Protein AF-A0A9E0PB91-F1 (afdb_monomer_lite)

pLDDT: mean 75.88, std 21.57, range [35.56, 95.56]

Structure (mmCIF, N/CA/C/O backbone):
data_AF-A0A9E0PB91-F1
#
_entry.id   AF-A0A9E0PB91-F1
#
loop_
_atom_site.group_PDB
_atom_site.id
_atom_site.type_symbol
_atom_site.label_atom_id
_atom_site.label_alt_id
_atom_site.label_comp_id
_atom_site.label_asym_id
_atom_site.label_entity_id
_atom_site.label_seq_id
_atom_site.pdbx_PDB_ins_code
_atom_site.Cartn_x
_atom_site.Cartn_y
_atom_site.Cartn_z
_atom_site.occupancy
_atom_site.B_iso_or_equiv
_atom_site.auth_seq_id
_atom_site.auth_comp_id
_atom_site.auth_asym_id
_atom_site.auth_atom_id
_atom_site.pdbx_PDB_model_num
ATOM 1 N N . MET A 1 1 ? -3.297 20.427 -26.342 1.00 35.66 1 MET A N 1
ATOM 2 C CA . MET A 1 1 ? -4.046 19.495 -27.213 1.00 35.66 1 MET A CA 1
ATOM 3 C C . MET A 1 1 ? -3.467 18.098 -26.966 1.00 35.66 1 MET A C 1
ATOM 5 O O . MET A 1 1 ? -2.526 17.725 -27.638 1.00 35.66 1 MET A O 1
ATOM 9 N N . LEU A 1 2 ? -3.622 17.602 -25.731 1.00 44.78 2 LEU A N 1
ATOM 10 C CA . LEU A 1 2 ? -4.538 16.551 -25.220 1.00 44.78 2 LEU A CA 1
ATOM 11 C C . LEU A 1 2 ? -3.829 15.174 -25.201 1.00 44.78 2 LEU A C 1
ATOM 13 O O . LEU A 1 2 ? -3.223 14.845 -26.214 1.00 44.78 2 LEU A O 1
ATOM 17 N N . PRO A 1 3 ? -3.976 14.320 -24.166 1.00 48.91 3 PRO A N 1
ATOM 18 C CA . PRO A 1 3 ? -4.501 14.573 -22.818 1.00 48.91 3 PRO A CA 1
ATOM 19 C C . PRO A 1 3 ? -3.671 13.877 -21.700 1.00 48.91 3 PRO A C 1
ATOM 21 O O . PRO A 1 3 ? -2.917 12.951 -21.956 1.00 48.91 3 PRO A O 1
ATOM 24 N N . TYR A 1 4 ? -3.797 14.339 -20.455 1.00 47.50 4 TYR A N 1
ATOM 25 C CA . TYR A 1 4 ? -3.333 13.665 -19.230 1.00 47.50 4 TYR A CA 1
ATOM 26 C C . TYR A 1 4 ? -1.962 12.964 -19.286 1.00 47.50 4 TYR A C 1
ATOM 28 O O . TYR A 1 4 ? -1.862 11.743 -19.405 1.00 47.50 4 TYR A O 1
ATOM 36 N N . GLY A 1 5 ? -0.895 13.728 -19.044 1.00 44.47 5 GLY A N 1
ATOM 37 C CA . GLY A 1 5 ? 0.293 13.164 -18.410 1.00 44.47 5 GLY A CA 1
ATOM 38 C C . GLY A 1 5 ? -0.075 12.760 -16.986 1.00 44.47 5 GLY A C 1
ATOM 39 O O . GLY A 1 5 ? 0.232 13.485 -16.043 1.00 44.47 5 GLY A O 1
ATOM 40 N N . TYR A 1 6 ? -0.824 11.664 -16.831 1.00 48.44 6 TYR A N 1
ATOM 41 C CA . TYR A 1 6 ? -0.973 11.002 -15.546 1.00 48.44 6 TYR A CA 1
ATOM 42 C C . TYR A 1 6 ? 0.447 10.742 -15.071 1.00 48.44 6 TYR A C 1
ATOM 44 O O . TYR A 1 6 ? 1.208 10.058 -15.752 1.00 48.44 6 TYR A O 1
ATOM 52 N N . GLY A 1 7 ? 0.826 11.382 -13.968 1.00 47.72 7 GLY A N 1
ATOM 53 C CA . GLY A 1 7 ? 2.128 11.229 -13.344 1.00 47.72 7 GLY A CA 1
ATOM 54 C C . GLY A 1 7 ? 2.277 9.821 -12.793 1.00 47.72 7 GLY A C 1
ATOM 55 O O . GLY A 1 7 ? 2.290 9.633 -11.582 1.00 47.72 7 GLY A O 1
ATOM 56 N N . THR A 1 8 ? 2.376 8.823 -13.671 1.00 52.50 8 THR A N 1
ATOM 57 C CA . THR A 1 8 ? 3.041 7.576 -13.338 1.00 52.50 8 THR A CA 1
ATOM 58 C C . THR A 1 8 ? 4.437 7.979 -12.899 1.00 52.50 8 THR A C 1
ATOM 60 O O . THR A 1 8 ? 5.141 8.619 -13.687 1.00 52.50 8 THR A O 1
ATOM 63 N N . PRO A 1 9 ? 4.84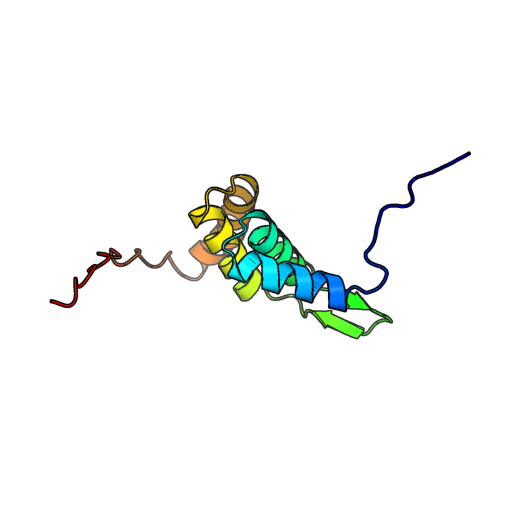5 7.674 -11.659 1.00 52.22 9 PRO A N 1
ATOM 64 C CA . PRO A 1 9 ? 6.244 7.786 -11.308 1.00 52.22 9 PRO A CA 1
ATOM 65 C C . PRO A 1 9 ? 7.009 7.006 -12.373 1.00 52.22 9 PRO A C 1
ATOM 67 O O . PRO A 1 9 ? 6.733 5.831 -12.607 1.00 52.22 9 PRO A O 1
ATOM 70 N N . THR A 1 10 ? 7.918 7.696 -13.062 1.00 63.84 10 THR A N 1
ATOM 71 C CA . THR A 1 10 ? 8.753 7.158 -14.149 1.00 63.84 10 THR A CA 1
ATOM 72 C C . THR A 1 10 ? 9.500 5.888 -13.723 1.00 63.84 10 THR A C 1
ATOM 74 O O . THR A 1 10 ? 9.994 5.144 -14.562 1.00 63.84 10 THR A O 1
ATOM 77 N N . ASP A 1 11 ? 9.549 5.639 -12.413 1.00 81.31 11 ASP A N 1
ATOM 78 C CA . ASP A 1 11 ? 10.112 4.471 -11.779 1.00 81.31 11 ASP A CA 1
ATOM 79 C C . ASP A 1 11 ? 9.145 3.907 -10.706 1.00 81.31 11 ASP A C 1
ATOM 81 O O . ASP A 1 11 ? 8.937 4.545 -9.662 1.00 81.31 11 ASP A O 1
ATOM 85 N N . PRO A 1 12 ? 8.545 2.720 -10.923 1.00 83.19 12 PRO A N 1
ATOM 86 C CA . PRO A 1 12 ? 7.665 2.097 -9.941 1.00 83.19 12 PRO A CA 1
ATOM 87 C C . PRO A 1 12 ? 8.401 1.705 -8.650 1.00 83.19 12 PRO A C 1
ATOM 89 O O . PRO A 1 12 ? 7.771 1.683 -7.594 1.00 83.19 12 PRO A O 1
ATOM 92 N N . TYR A 1 13 ? 9.720 1.474 -8.682 1.00 88.06 13 TYR A N 1
ATOM 93 C CA . TYR A 1 13 ? 10.507 1.210 -7.474 1.00 88.06 13 TYR A CA 1
ATOM 94 C C . TYR A 1 13 ? 10.540 2.433 -6.561 1.00 88.06 13 TYR A C 1
ATOM 96 O O . TYR A 1 13 ? 10.296 2.325 -5.360 1.00 88.06 13 TYR A O 1
ATOM 104 N N . LYS A 1 14 ? 10.743 3.617 -7.143 1.00 87.50 14 LYS A N 1
ATOM 105 C CA . LYS A 1 14 ? 10.748 4.875 -6.390 1.00 87.50 14 LYS A CA 1
ATOM 106 C C . LYS A 1 14 ? 9.382 5.185 -5.778 1.00 87.50 14 LYS A C 1
ATOM 108 O O . LYS A 1 14 ? 9.302 5.727 -4.680 1.00 87.50 14 LYS A O 1
ATOM 113 N N . ALA A 1 15 ? 8.299 4.821 -6.464 1.00 86.94 15 ALA A N 1
ATOM 114 C CA . ALA A 1 15 ? 6.946 4.946 -5.926 1.00 86.94 15 ALA A CA 1
ATOM 115 C C . ALA A 1 15 ? 6.756 4.090 -4.667 1.00 86.94 15 ALA A C 1
ATOM 117 O O . ALA A 1 15 ? 6.277 4.579 -3.645 1.00 86.94 15 ALA A O 1
ATOM 118 N N . ILE A 1 16 ? 7.175 2.823 -4.742 1.00 91.19 16 ILE A N 1
ATOM 119 C CA . ILE A 1 16 ? 7.110 1.869 -3.632 1.00 91.19 16 ILE A CA 1
ATOM 120 C C . ILE A 1 16 ? 7.929 2.382 -2.441 1.00 91.19 16 ILE A C 1
ATOM 122 O O . ILE A 1 16 ? 7.441 2.371 -1.312 1.00 91.19 16 ILE A O 1
ATOM 126 N N . GLU A 1 17 ? 9.137 2.890 -2.688 1.00 92.75 17 GLU A N 1
ATOM 127 C CA . GLU A 1 17 ? 10.001 3.472 -1.655 1.00 92.75 17 GLU A CA 1
ATOM 128 C C . GLU A 1 17 ? 9.350 4.683 -0.969 1.00 92.75 17 GLU A C 1
ATOM 130 O O . GLU A 1 17 ? 9.312 4.755 0.261 1.00 92.75 17 GLU A O 1
ATOM 135 N N . LEU A 1 18 ? 8.770 5.605 -1.744 1.00 92.62 18 LEU A N 1
ATOM 136 C CA . LEU A 1 18 ? 8.066 6.771 -1.205 1.00 92.62 18 LEU A CA 1
ATOM 137 C C . LEU A 1 18 ? 6.867 6.364 -0.346 1.00 92.62 18 LEU A C 1
ATOM 139 O O . LEU A 1 18 ? 6.675 6.921 0.735 1.00 92.62 18 LEU A O 1
ATOM 143 N N . PHE A 1 19 ? 6.084 5.374 -0.780 1.00 93.50 19 PHE A N 1
ATOM 144 C CA . PHE A 1 19 ? 4.985 4.862 0.035 1.00 93.50 19 PHE A CA 1
ATOM 145 C C . PHE A 1 19 ? 5.484 4.189 1.312 1.00 93.50 19 PHE A C 1
ATOM 147 O O . PHE A 1 19 ? 4.883 4.382 2.364 1.00 93.50 19 PHE A O 1
ATOM 154 N N . HIS A 1 20 ? 6.598 3.457 1.270 1.00 94.25 20 HIS A N 1
ATOM 155 C CA . HIS A 1 20 ? 7.206 2.909 2.482 1.00 94.25 20 HIS A CA 1
ATOM 156 C C . HIS A 1 20 ? 7.658 4.007 3.451 1.00 94.25 20 HIS A C 1
ATOM 158 O O . HIS A 1 20 ? 7.327 3.940 4.634 1.00 94.25 20 HIS A O 1
ATOM 164 N N . SER A 1 21 ? 8.341 5.042 2.960 1.00 94.31 21 SER A N 1
ATOM 165 C CA . SER A 1 21 ? 8.784 6.175 3.781 1.00 94.31 21 SER A CA 1
ATOM 166 C C . SER A 1 21 ? 7.613 6.960 4.388 1.00 94.31 21 SER A C 1
ATOM 168 O O . SER A 1 21 ? 7.646 7.344 5.558 1.00 94.31 21 SER A O 1
ATOM 170 N N . ALA A 1 22 ? 6.537 7.165 3.628 1.00 94.50 22 ALA A N 1
ATOM 171 C CA . ALA A 1 22 ? 5.333 7.824 4.125 1.00 94.50 22 ALA A CA 1
ATOM 172 C C . ALA A 1 22 ? 4.569 6.942 5.132 1.00 94.50 22 ALA A C 1
ATOM 174 O O . ALA A 1 22 ? 4.108 7.428 6.164 1.00 94.50 22 ALA A O 1
ATOM 175 N N . ALA A 1 23 ? 4.504 5.628 4.906 1.00 93.50 23 ALA A N 1
ATOM 176 C CA . ALA A 1 23 ? 3.908 4.687 5.853 1.00 93.50 23 ALA A CA 1
ATOM 177 C C . ALA A 1 23 ? 4.670 4.654 7.193 1.00 93.50 23 ALA A C 1
ATOM 179 O O . ALA A 1 23 ? 4.049 4.588 8.256 1.00 93.50 23 ALA A O 1
ATOM 180 N N . GLN A 1 24 ? 6.002 4.780 7.175 1.00 94.19 24 GLN A N 1
ATOM 181 C CA . GLN A 1 24 ? 6.812 4.925 8.395 1.00 94.19 24 GLN A CA 1
ATOM 182 C C . GLN A 1 24 ? 6.460 6.187 9.199 1.00 94.19 24 GLN A C 1
ATOM 184 O O . GLN A 1 24 ? 6.609 6.195 10.417 1.00 94.19 24 GLN A O 1
ATOM 189 N N . GLN A 1 25 ? 5.932 7.221 8.544 1.00 94.06 25 GLN A N 1
ATOM 190 C CA . GLN A 1 25 ? 5.442 8.450 9.175 1.00 94.06 25 GLN A CA 1
ATOM 191 C C . GLN A 1 25 ? 3.953 8.373 9.560 1.00 94.06 25 GLN A C 1
ATOM 193 O O . GLN A 1 25 ? 3.331 9.395 9.837 1.00 94.06 25 GLN A O 1
ATOM 198 N N . ASN A 1 26 ? 3.369 7.168 9.598 1.00 92.62 26 ASN A N 1
ATOM 199 C CA . ASN A 1 26 ? 1.945 6.935 9.855 1.00 92.62 26 ASN A CA 1
ATOM 200 C C . ASN A 1 26 ? 1.006 7.635 8.854 1.00 92.62 26 ASN A C 1
ATOM 202 O O . ASN A 1 26 ? -0.127 7.983 9.193 1.00 92.62 26 ASN A O 1
ATOM 206 N N . ASP A 1 27 ? 1.434 7.801 7.599 1.00 94.69 27 ASP A N 1
ATOM 207 C CA . ASP A 1 27 ? 0.539 8.282 6.550 1.00 94.69 27 ASP A CA 1
ATOM 208 C C . ASP A 1 27 ? -0.471 7.189 6.157 1.00 94.69 27 ASP A C 1
ATOM 210 O O . ASP A 1 27 ? -0.140 6.121 5.628 1.00 94.69 27 ASP A O 1
ATOM 214 N N . LYS A 1 28 ? -1.747 7.469 6.418 1.00 92.88 28 LYS A N 1
ATOM 215 C CA . LYS A 1 28 ? -2.856 6.539 6.182 1.00 92.88 28 LYS A CA 1
ATOM 216 C C . LYS A 1 28 ? -3.125 6.260 4.697 1.00 92.88 28 LYS A C 1
ATOM 218 O O . LYS A 1 28 ? -3.702 5.224 4.366 1.00 92.88 28 LYS A O 1
ATOM 223 N N . HIS A 1 29 ? -2.754 7.172 3.798 1.00 93.94 29 HIS A N 1
ATOM 224 C CA . HIS A 1 29 ? -2.893 6.990 2.353 1.00 93.94 29 HIS A CA 1
ATOM 225 C C . HIS A 1 29 ? -1.737 6.153 1.800 1.00 93.94 29 HIS A C 1
ATOM 227 O O . HIS A 1 29 ? -1.947 5.323 0.920 1.00 93.94 29 HIS A O 1
ATOM 233 N N . ALA A 1 30 ? -0.540 6.283 2.368 1.00 95.06 30 ALA A N 1
ATOM 234 C CA . ALA A 1 30 ? 0.607 5.453 2.038 1.00 95.06 30 ALA A CA 1
ATOM 235 C C . ALA A 1 30 ? 0.370 3.983 2.400 1.00 95.06 30 ALA A C 1
ATOM 237 O O . ALA A 1 30 ? 0.592 3.106 1.566 1.00 95.06 30 ALA A O 1
ATOM 238 N N . TYR A 1 31 ? -0.167 3.708 3.594 1.00 95.56 31 TYR A N 1
ATOM 239 C CA . TYR A 1 31 ? -0.586 2.352 3.961 1.00 95.56 31 TYR A CA 1
ATOM 240 C C . TYR A 1 31 ? -1.658 1.800 3.013 1.00 95.56 31 TYR A C 1
ATOM 242 O O . TYR A 1 31 ? -1.541 0.665 2.562 1.00 95.56 31 TYR A O 1
ATOM 250 N N . TYR A 1 32 ? -2.661 2.599 2.641 1.00 94.50 32 TYR A N 1
ATOM 251 C CA . TYR A 1 32 ? -3.659 2.189 1.649 1.00 94.50 32 TYR A CA 1
ATOM 252 C C . TYR A 1 32 ? -3.018 1.837 0.295 1.00 94.50 32 TYR A C 1
ATOM 254 O O . TYR A 1 32 ? -3.295 0.779 -0.267 1.00 94.50 32 TYR A O 1
ATOM 262 N N . ASN A 1 33 ? -2.106 2.677 -0.198 1.00 94.38 33 ASN A N 1
ATOM 263 C CA . ASN A 1 33 ? -1.424 2.454 -1.472 1.00 94.38 33 ASN A CA 1
ATOM 264 C C . ASN A 1 33 ? -0.543 1.199 -1.438 1.00 94.38 33 ASN A C 1
ATOM 266 O O . ASN A 1 33 ? -0.602 0.399 -2.367 1.00 94.38 33 ASN A O 1
ATOM 270 N N . LEU A 1 34 ? 0.211 0.962 -0.359 1.00 94.44 34 LEU A N 1
ATOM 271 C CA . LEU A 1 34 ? 0.955 -0.292 -0.174 1.00 94.44 34 LEU A CA 1
ATOM 272 C C . LEU A 1 34 ? 0.018 -1.506 -0.166 1.00 94.44 34 LEU A C 1
ATOM 274 O O . LEU A 1 34 ? 0.321 -2.518 -0.795 1.00 94.44 34 LEU A O 1
ATOM 278 N N . GLY A 1 35 ? -1.141 -1.392 0.490 1.00 94.25 35 GLY A N 1
ATOM 279 C CA . GLY A 1 35 ? -2.178 -2.422 0.471 1.00 94.25 35 GLY A CA 1
ATOM 280 C C . GLY A 1 35 ? -2.630 -2.766 -0.948 1.00 94.25 35 GLY A C 1
ATOM 281 O O . GLY A 1 35 ? -2.651 -3.938 -1.322 1.00 94.25 35 GLY A O 1
ATOM 282 N N . MET A 1 36 ? -2.897 -1.747 -1.768 1.00 93.75 36 MET A N 1
ATOM 283 C CA . MET A 1 36 ? -3.272 -1.910 -3.176 1.00 93.75 36 MET A CA 1
ATOM 284 C C . MET A 1 36 ? -2.161 -2.553 -4.013 1.00 93.75 36 MET A C 1
ATOM 286 O O . MET A 1 36 ? -2.438 -3.446 -4.814 1.00 93.75 36 MET A O 1
ATOM 290 N N . LEU A 1 37 ? -0.901 -2.159 -3.798 1.00 93.56 37 LEU A N 1
ATOM 291 C CA . LEU A 1 37 ? 0.242 -2.742 -4.506 1.00 93.56 37 LEU A CA 1
ATOM 292 C C . LEU A 1 37 ? 0.385 -4.237 -4.213 1.00 93.56 37 LEU A C 1
ATOM 294 O O . LEU A 1 37 ? 0.625 -5.016 -5.129 1.00 93.56 37 LEU A O 1
ATOM 298 N N . TYR A 1 38 ? 0.181 -4.660 -2.965 1.00 93.06 38 TYR A N 1
ATOM 299 C CA . TYR A 1 38 ? 0.176 -6.081 -2.620 1.00 93.06 38 TYR A CA 1
ATOM 300 C C . TYR A 1 38 ? -1.110 -6.803 -3.029 1.00 93.06 38 TYR A C 1
ATOM 302 O O . TYR A 1 38 ? -1.077 -8.011 -3.223 1.00 93.06 38 TYR A O 1
ATOM 310 N N . GLN A 1 39 ? -2.241 -6.119 -3.174 1.00 90.44 39 GLN A N 1
ATOM 311 C CA . GLN A 1 39 ? -3.476 -6.749 -3.642 1.00 90.44 39 GLN A CA 1
ATOM 312 C C . GLN A 1 39 ? -3.390 -7.104 -5.132 1.00 90.44 39 GLN A C 1
ATOM 314 O O . GLN A 1 39 ? -3.759 -8.208 -5.528 1.00 90.44 39 GLN A O 1
ATOM 319 N N . CYS A 1 40 ? -2.899 -6.173 -5.951 1.00 89.50 40 CYS A N 1
ATOM 320 C CA . CYS A 1 40 ? -2.799 -6.341 -7.401 1.00 89.50 40 CYS A CA 1
ATOM 321 C C . CYS A 1 40 ? -1.478 -6.986 -7.843 1.00 89.50 40 CYS A C 1
ATOM 323 O O . CYS A 1 40 ? -1.426 -7.621 -8.895 1.00 89.50 40 CYS A O 1
ATOM 325 N N . GLY A 1 41 ? -0.417 -6.828 -7.051 1.00 91.19 41 GLY A N 1
ATOM 326 C CA . GLY A 1 41 ? 0.948 -7.023 -7.523 1.00 91.19 41 GLY A CA 1
ATOM 327 C C . GLY A 1 41 ? 1.379 -5.893 -8.461 1.00 91.19 41 GLY A C 1
ATOM 328 O O . GLY A 1 41 ? 0.570 -5.104 -8.954 1.00 91.19 41 GLY A O 1
ATOM 329 N N . VAL A 1 42 ? 2.680 -5.812 -8.722 1.00 90.81 42 VAL A N 1
ATOM 330 C CA . VAL A 1 42 ? 3.252 -4.861 -9.681 1.00 90.81 42 VAL A CA 1
ATOM 331 C C . VAL A 1 42 ? 4.167 -5.620 -10.622 1.00 90.81 42 VAL A C 1
ATOM 333 O O . VAL A 1 42 ? 5.064 -6.337 -10.175 1.00 90.81 42 VAL A O 1
ATOM 336 N N . ILE A 1 43 ? 3.944 -5.446 -11.923 1.00 90.50 43 ILE A N 1
ATOM 337 C CA . ILE A 1 43 ? 4.723 -6.077 -12.987 1.00 90.50 43 ILE A CA 1
ATOM 338 C C . ILE A 1 43 ? 5.453 -4.988 -13.768 1.00 90.50 43 ILE A C 1
ATOM 340 O O . ILE A 1 43 ? 4.845 -4.009 -14.198 1.00 90.50 43 ILE A O 1
ATOM 344 N N . LEU A 1 44 ? 6.747 -5.191 -13.991 1.00 88.69 44 LEU A N 1
ATOM 345 C CA . LEU A 1 44 ? 7.572 -4.381 -14.875 1.00 88.69 44 LEU A CA 1
ATOM 346 C C . LEU A 1 44 ? 8.314 -5.321 -15.824 1.00 88.69 44 LEU A C 1
ATOM 348 O O . LEU A 1 44 ? 8.963 -6.262 -15.379 1.00 88.69 44 LEU A O 1
ATOM 352 N N . ASN A 1 45 ? 8.211 -5.088 -17.135 1.00 89.56 45 ASN A N 1
ATOM 353 C CA . ASN A 1 45 ? 8.858 -5.920 -18.160 1.00 89.56 45 ASN A CA 1
ATOM 354 C C . ASN A 1 45 ? 8.548 -7.426 -18.024 1.00 89.56 45 ASN A C 1
ATOM 356 O O . ASN A 1 45 ? 9.439 -8.260 -18.146 1.00 89.56 45 ASN A O 1
ATOM 360 N N . ASN A 1 46 ? 7.283 -7.772 -17.757 1.00 87.12 46 ASN A N 1
ATOM 361 C CA . ASN A 1 46 ? 6.817 -9.146 -17.509 1.00 87.12 46 ASN A CA 1
ATOM 362 C C . ASN A 1 46 ? 7.447 -9.837 -16.283 1.00 87.12 46 ASN A C 1
ATOM 364 O O . ASN A 1 46 ? 7.335 -11.052 -16.141 1.00 87.12 46 ASN A O 1
ATOM 368 N N . VAL A 1 47 ? 8.071 -9.077 -15.381 1.00 88.94 47 VAL A N 1
ATOM 369 C CA . VAL A 1 47 ? 8.620 -9.567 -14.114 1.00 88.94 47 VAL A CA 1
ATOM 370 C C . VAL A 1 47 ? 7.857 -8.926 -12.958 1.00 88.94 47 VAL A C 1
ATOM 372 O O . VAL A 1 47 ? 7.636 -7.714 -12.951 1.00 88.94 47 VAL 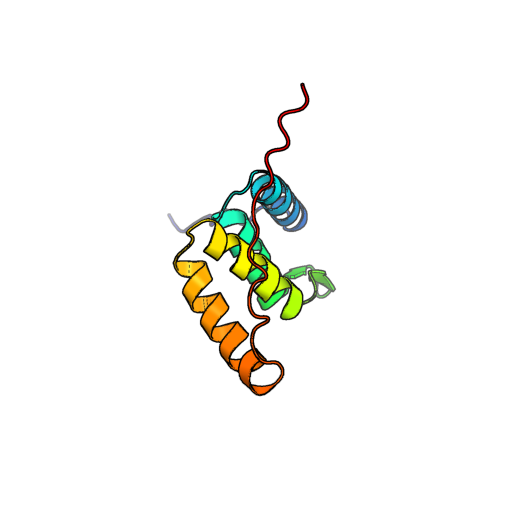A O 1
ATOM 375 N N . TYR A 1 48 ? 7.450 -9.726 -11.972 1.00 88.06 48 TYR A N 1
ATOM 376 C CA . TYR A 1 48 ? 6.881 -9.194 -10.734 1.00 88.06 48 TYR A CA 1
ATOM 377 C C . TYR A 1 48 ? 7.965 -8.468 -9.938 1.00 88.06 48 TYR A C 1
ATOM 379 O O . TYR A 1 48 ? 8.973 -9.062 -9.564 1.00 88.06 48 TYR A O 1
ATOM 387 N N . ILE A 1 49 ? 7.741 -7.186 -9.662 1.00 92.12 49 ILE A N 1
ATOM 388 C CA . ILE A 1 49 ? 8.578 -6.393 -8.750 1.00 92.12 49 ILE A CA 1
ATOM 389 C C . ILE A 1 49 ? 7.938 -6.286 -7.362 1.00 92.12 49 ILE A C 1
ATOM 391 O O . ILE A 1 49 ? 8.628 -6.086 -6.368 1.00 92.12 49 ILE A O 1
ATOM 395 N N . VAL A 1 50 ? 6.617 -6.468 -7.297 1.00 93.25 50 VAL A N 1
ATOM 396 C CA . VAL A 1 50 ? 5.867 -6.720 -6.067 1.00 93.25 50 VAL A CA 1
ATOM 397 C C . VAL A 1 50 ? 4.959 -7.901 -6.342 1.00 93.25 50 VAL A C 1
ATOM 399 O O . VAL A 1 50 ? 4.076 -7.827 -7.199 1.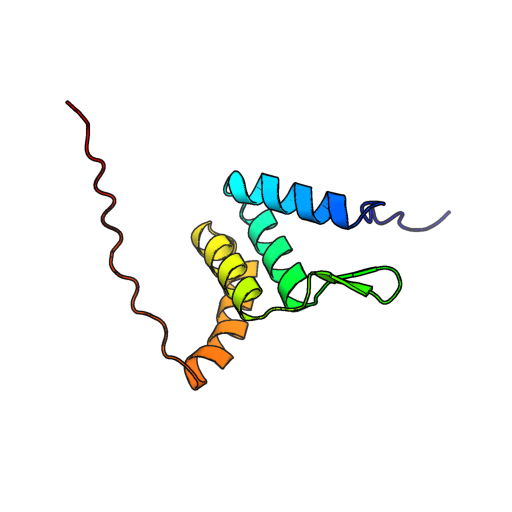00 93.25 50 VAL A O 1
ATOM 402 N N . GLU A 1 51 ? 5.178 -8.998 -5.629 1.00 92.50 51 GLU A N 1
ATOM 403 C CA . GLU A 1 51 ? 4.293 -10.151 -5.728 1.00 92.50 51 GLU A CA 1
ATOM 404 C C . GLU A 1 51 ? 2.949 -9.853 -5.054 1.00 92.50 51 GLU A C 1
ATOM 406 O O . GLU A 1 51 ? 2.925 -9.318 -3.935 1.00 92.50 51 GLU A O 1
ATOM 411 N N . PRO A 1 52 ? 1.825 -10.218 -5.694 1.00 90.81 52 PRO A N 1
ATOM 412 C CA . PRO A 1 52 ? 0.526 -10.102 -5.064 1.00 90.81 52 PRO A CA 1
ATOM 413 C C . PRO A 1 52 ? 0.486 -10.977 -3.805 1.00 90.81 52 PRO A C 1
ATOM 415 O O . PRO A 1 52 ? 0.725 -12.183 -3.834 1.00 90.81 52 PRO A O 1
ATOM 418 N N . SER A 1 53 ? 0.179 -10.363 -2.668 1.00 90.94 53 SER A N 1
ATOM 419 C CA . SER A 1 53 ? 0.079 -11.010 -1.371 1.00 90.94 53 SER A CA 1
ATOM 420 C C . SER A 1 53 ? -1.098 -10.445 -0.596 1.00 90.94 53 SER A C 1
ATOM 422 O O . SER A 1 53 ? -1.029 -9.384 0.026 1.00 90.94 53 SER A O 1
ATOM 424 N N . ARG A 1 54 ? -2.175 -11.228 -0.549 1.00 86.31 54 ARG A N 1
ATOM 425 C CA . ARG A 1 54 ? -3.379 -10.877 0.205 1.00 86.31 54 ARG A CA 1
ATOM 426 C C . ARG A 1 54 ? -3.096 -10.620 1.688 1.00 86.31 54 ARG A C 1
ATOM 428 O O . ARG A 1 54 ? -3.699 -9.741 2.292 1.00 86.31 54 ARG A O 1
ATOM 435 N N . VAL A 1 55 ? -2.184 -11.387 2.289 1.00 89.06 55 VAL A N 1
ATOM 436 C CA . VAL A 1 55 ? -1.830 -11.237 3.709 1.00 89.06 55 VAL A CA 1
ATOM 437 C C . VAL A 1 55 ? -1.197 -9.871 3.965 1.00 89.06 55 VAL A C 1
ATOM 439 O O . VAL A 1 55 ? -1.623 -9.178 4.887 1.00 89.06 55 VAL A O 1
ATOM 442 N N . LYS A 1 56 ? -0.234 -9.463 3.129 1.00 90.50 56 LYS A N 1
ATOM 443 C CA . LYS A 1 56 ? 0.401 -8.143 3.233 1.00 90.50 56 LYS A CA 1
ATOM 444 C C . LYS A 1 56 ? -0.593 -7.021 2.931 1.00 90.50 56 LYS A C 1
ATOM 446 O O . LYS A 1 56 ? -0.621 -6.033 3.658 1.00 90.50 56 LYS A O 1
ATOM 451 N N . ALA A 1 57 ? -1.460 -7.204 1.932 1.00 91.75 57 ALA A N 1
ATOM 452 C CA . ALA A 1 57 ? -2.516 -6.247 1.613 1.00 91.75 57 ALA A CA 1
ATOM 453 C C . ALA A 1 57 ? -3.418 -5.972 2.830 1.00 91.75 57 ALA A C 1
ATOM 455 O O . ALA A 1 57 ? -3.563 -4.824 3.242 1.00 91.75 57 ALA A O 1
ATOM 456 N N . ILE A 1 58 ? -3.932 -7.027 3.475 1.00 90.81 58 ILE A N 1
ATOM 457 C CA . ILE A 1 58 ? -4.766 -6.918 4.683 1.00 90.81 58 ILE A CA 1
ATOM 458 C C . ILE A 1 58 ? -4.027 -6.200 5.818 1.00 90.81 58 ILE A C 1
ATOM 460 O O . ILE A 1 58 ? -4.621 -5.354 6.478 1.00 90.81 58 ILE A O 1
ATOM 464 N N . GLN A 1 59 ? -2.747 -6.508 6.055 1.00 91.44 59 GLN A N 1
ATOM 465 C CA . GLN A 1 59 ? -1.957 -5.847 7.103 1.00 91.44 59 GLN A CA 1
ATOM 466 C C . GLN A 1 59 ? -1.847 -4.336 6.870 1.00 91.44 59 GLN A C 1
ATOM 468 O O . GLN A 1 59 ? -2.054 -3.551 7.796 1.00 91.44 59 GLN A O 1
ATOM 473 N N . HIS A 1 60 ? -1.564 -3.925 5.634 1.00 93.56 60 HIS A N 1
ATOM 474 C CA . HIS A 1 60 ? -1.463 -2.513 5.286 1.00 93.56 60 HIS A CA 1
ATOM 475 C C . HIS A 1 60 ? -2.822 -1.803 5.336 1.00 93.56 60 HIS A C 1
ATOM 477 O O . HIS A 1 60 ? -2.907 -0.713 5.900 1.00 93.56 60 HIS A O 1
ATOM 483 N N . PHE A 1 61 ? -3.899 -2.427 4.847 1.00 91.75 61 PHE A N 1
ATOM 484 C CA . PHE A 1 61 ? -5.243 -1.857 4.968 1.00 91.75 61 PHE A CA 1
ATOM 485 C C . PHE A 1 61 ? -5.689 -1.732 6.423 1.00 91.75 61 PHE A C 1
ATOM 487 O O . PHE A 1 61 ? -6.168 -0.669 6.801 1.00 91.75 61 PHE A O 1
ATOM 494 N N . LYS A 1 62 ? -5.432 -2.743 7.264 1.00 91.38 62 LYS A N 1
ATOM 495 C CA . LYS A 1 62 ? -5.702 -2.676 8.707 1.00 91.38 62 LYS A CA 1
ATOM 496 C C . LYS A 1 62 ? -5.044 -1.449 9.329 1.00 91.38 62 LYS A C 1
ATOM 498 O O . LYS A 1 62 ? -5.700 -0.681 10.025 1.00 91.38 62 LYS A O 1
ATOM 503 N N . ARG A 1 63 ? -3.756 -1.238 9.040 1.00 90.56 63 ARG A N 1
ATOM 504 C CA . ARG A 1 63 ? -3.005 -0.101 9.577 1.00 90.56 63 ARG A CA 1
ATOM 505 C C . ARG A 1 63 ? -3.545 1.237 9.070 1.00 90.56 63 ARG A C 1
ATOM 507 O O . ARG A 1 63 ? -3.651 2.183 9.842 1.00 90.56 63 ARG A O 1
ATOM 514 N N . ALA A 1 64 ? -3.941 1.318 7.800 1.00 92.38 64 ALA A N 1
ATOM 515 C CA . ALA A 1 64 ? -4.605 2.500 7.256 1.00 92.38 64 ALA A CA 1
ATOM 516 C C . ALA A 1 64 ? -5.953 2.779 7.953 1.00 92.38 64 ALA A C 1
ATOM 518 O O . ALA A 1 64 ? -6.252 3.937 8.251 1.00 92.38 64 ALA A O 1
ATOM 519 N N . THR A 1 65 ? -6.743 1.744 8.255 1.00 89.75 65 THR A N 1
ATOM 520 C CA . THR A 1 65 ? -8.008 1.854 8.999 1.00 89.75 65 THR A CA 1
ATOM 521 C C . THR A 1 65 ? -7.787 2.319 10.438 1.00 89.75 65 THR A C 1
ATOM 523 O O . THR A 1 65 ? -8.482 3.231 10.881 1.00 89.75 65 THR A O 1
ATOM 526 N N . GLU A 1 66 ? -6.785 1.777 11.141 1.00 90.19 66 GLU A N 1
ATOM 527 C CA . GLU A 1 66 ? -6.371 2.228 12.485 1.00 90.19 66 GLU A CA 1
ATOM 528 C C . GLU A 1 66 ? -5.999 3.724 12.502 1.00 90.19 66 GLU A C 1
ATOM 530 O O . GLU A 1 66 ? -6.235 4.415 13.489 1.00 90.19 66 GLU A O 1
ATOM 535 N N . LEU A 1 67 ? -5.475 4.245 11.387 1.00 89.19 67 LEU A N 1
ATOM 536 C CA . LEU A 1 67 ? -5.133 5.659 11.187 1.00 89.19 67 LEU A CA 1
ATOM 537 C C . LEU A 1 67 ? -6.299 6.505 10.626 1.00 89.19 67 LEU A C 1
ATOM 539 O O . LEU A 1 67 ? -6.113 7.661 10.236 1.00 89.19 67 LEU A O 1
ATOM 543 N N . GLY A 1 68 ? -7.512 5.949 10.557 1.00 90.00 68 GLY A N 1
ATOM 544 C CA . GLY A 1 68 ? -8.726 6.662 10.154 1.00 90.00 68 GLY A CA 1
ATOM 545 C C . GLY A 1 68 ? -8.933 6.795 8.640 1.00 90.00 68 GLY A C 1
ATOM 546 O O . GLY A 1 68 ? -9.599 7.734 8.190 1.00 90.00 68 GLY A O 1
ATOM 547 N N . ASN A 1 69 ? -8.357 5.905 7.826 1.00 89.75 69 ASN A N 1
ATOM 548 C CA . ASN A 1 69 ? -8.667 5.818 6.398 1.00 89.75 69 ASN A CA 1
ATOM 549 C C . ASN A 1 69 ? -9.946 4.990 6.174 1.00 89.75 69 ASN A C 1
ATOM 551 O O . ASN A 1 69 ? -9.959 3.773 6.362 1.00 89.75 69 ASN A O 1
ATOM 555 N N . LYS A 1 70 ? -11.030 5.661 5.765 1.00 88.19 70 LYS A N 1
ATOM 556 C CA . LYS A 1 70 ? -12.335 5.025 5.524 1.00 88.19 70 LYS A CA 1
ATOM 557 C C . LYS A 1 70 ? -12.344 4.152 4.269 1.00 88.19 70 LYS A C 1
ATOM 559 O O . LYS A 1 70 ? -12.987 3.106 4.281 1.00 88.19 70 LYS A O 1
ATOM 564 N N . ASP A 1 71 ? -11.593 4.541 3.241 1.00 86.94 71 ASP A N 1
ATOM 565 C CA . ASP A 1 71 ? -11.477 3.780 1.992 1.00 86.94 71 ASP A CA 1
ATOM 566 C C . ASP A 1 71 ? -10.770 2.443 2.257 1.00 86.94 7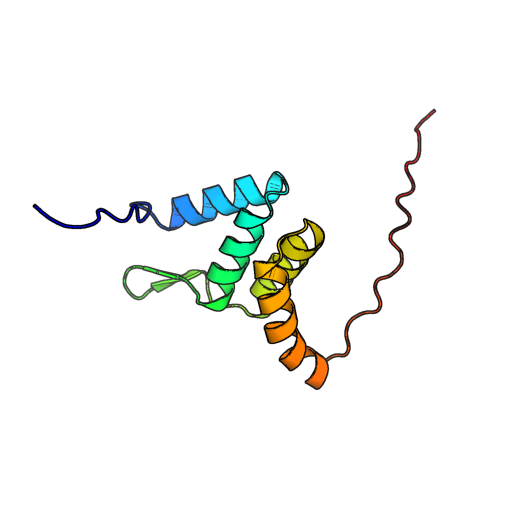1 ASP A C 1
ATOM 568 O O . ASP A 1 71 ? -11.191 1.390 1.782 1.00 86.94 71 ASP A O 1
ATOM 572 N N . ALA A 1 72 ? -9.745 2.462 3.119 1.00 87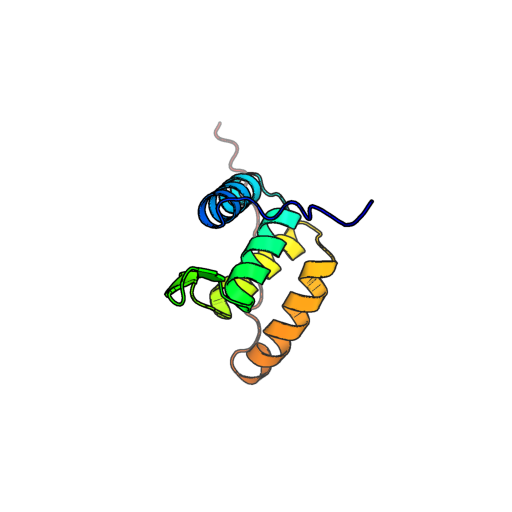.50 72 ALA A N 1
ATOM 573 C CA . ALA A 1 72 ? -9.079 1.248 3.579 1.00 87.50 72 ALA A CA 1
ATOM 574 C C . ALA A 1 72 ? -9.994 0.337 4.409 1.00 87.50 72 ALA A C 1
ATOM 576 O O . ALA A 1 72 ? -9.854 -0.876 4.315 1.00 87.50 72 ALA A O 1
ATOM 577 N N . SER A 1 73 ? -10.927 0.893 5.195 1.00 84.00 73 SER A N 1
ATOM 578 C CA . SER A 1 73 ? -11.866 0.098 6.004 1.00 84.00 73 SER A CA 1
ATOM 579 C C . SER A 1 73 ? -12.738 -0.799 5.136 1.00 84.00 73 SER A C 1
ATOM 581 O O . SER A 1 73 ? -12.843 -1.985 5.417 1.00 84.00 73 SER A O 1
ATOM 583 N N . GLN A 1 74 ? -13.302 -0.263 4.051 1.00 85.50 74 GLN A N 1
ATOM 584 C CA . GLN A 1 74 ? -14.157 -1.042 3.152 1.00 85.50 74 GLN A CA 1
ATOM 585 C C . GLN A 1 74 ? -13.392 -2.211 2.522 1.00 85.50 74 GLN A C 1
ATOM 587 O O . GLN A 1 74 ? -13.862 -3.346 2.550 1.00 85.50 74 GLN A O 1
ATOM 592 N N . LEU A 1 75 ? -12.183 -1.950 2.015 1.00 86.06 75 LEU A N 1
ATOM 593 C CA . LEU A 1 75 ? -11.327 -2.990 1.441 1.00 86.06 75 LEU A CA 1
ATOM 5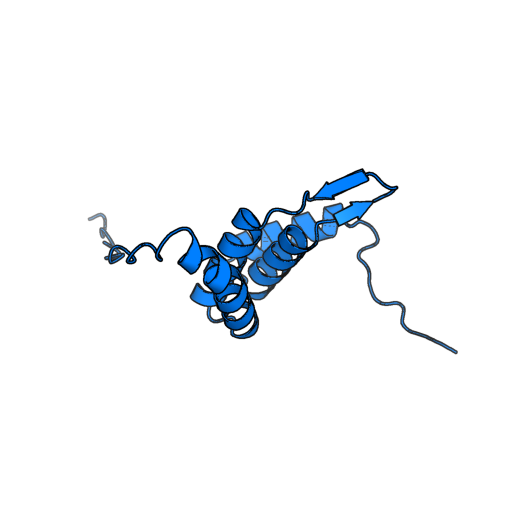94 C C . LEU A 1 75 ? -10.837 -3.985 2.495 1.00 86.06 75 LEU A C 1
ATOM 596 O O . LEU A 1 75 ? -10.741 -5.179 2.221 1.00 86.06 75 LEU A O 1
ATOM 600 N N . TYR A 1 76 ? -10.523 -3.519 3.704 1.00 85.69 76 TYR A N 1
ATOM 601 C CA . TYR A 1 76 ? -10.154 -4.388 4.814 1.00 85.69 76 TYR A CA 1
ATOM 602 C C . TYR A 1 76 ? -11.302 -5.332 5.172 1.00 85.69 76 TYR A C 1
ATOM 604 O O . TYR A 1 76 ? -11.059 -6.528 5.309 1.00 85.69 76 TYR A O 1
ATOM 612 N N . ASP A 1 77 ? -12.533 -4.828 5.261 1.00 84.88 77 ASP A N 1
ATOM 613 C CA . ASP A 1 77 ? -13.727 -5.620 5.556 1.00 84.88 77 ASP A CA 1
ATOM 614 C C . ASP A 1 77 ? -14.032 -6.615 4.431 1.00 84.88 77 ASP A C 1
ATOM 616 O O . ASP A 1 77 ? -14.306 -7.784 4.701 1.00 84.88 77 ASP A O 1
ATOM 620 N N . GLU A 1 78 ? -13.898 -6.205 3.166 1.00 84.56 78 GLU A N 1
ATOM 621 C CA . GLU A 1 78 ? -14.046 -7.093 2.009 1.00 84.56 78 GLU A CA 1
ATOM 622 C C . GLU A 1 78 ? -12.996 -8.215 2.028 1.00 84.56 78 GLU A C 1
ATOM 624 O O . GLU A 1 78 ? -13.318 -9.400 1.901 1.00 84.56 78 GLU A O 1
ATOM 629 N N . LEU A 1 79 ? -11.723 -7.876 2.243 1.00 82.25 79 LEU A N 1
ATOM 630 C CA . LEU A 1 79 ? -10.632 -8.847 2.238 1.00 82.25 79 LEU A CA 1
ATOM 631 C C . LEU A 1 79 ? -10.638 -9.748 3.475 1.00 82.25 79 LEU A C 1
ATOM 633 O O . LEU A 1 79 ? -10.280 -10.927 3.360 1.00 82.25 79 LEU A O 1
ATOM 637 N N . CYS A 1 80 ? -11.057 -9.221 4.625 1.00 74.50 80 CYS A N 1
ATOM 638 C CA . CYS A 1 80 ? -11.261 -9.980 5.851 1.00 74.50 80 CYS A CA 1
ATOM 639 C C . CYS A 1 80 ? -12.524 -10.826 5.805 1.00 74.50 80 CYS A C 1
ATOM 641 O O . CYS A 1 80 ? -12.494 -11.909 6.365 1.00 74.50 80 CYS A O 1
ATOM 643 N N . GLY A 1 81 ? -13.585 -10.433 5.100 1.00 67.56 81 GLY A N 1
ATOM 644 C CA . GLY A 1 81 ? -14.798 -11.243 4.944 1.00 67.56 81 GLY A CA 1
ATOM 645 C C . GLY A 1 81 ? -14.506 -12.641 4.390 1.00 67.56 81 GLY A C 1
ATOM 646 O O . GLY A 1 81 ? -15.021 -13.640 4.887 1.00 67.56 81 GLY A O 1
ATOM 647 N N . TYR A 1 82 ? -13.565 -12.745 3.451 1.00 54.09 82 TYR A N 1
ATOM 648 C CA . TYR A 1 82 ? -13.040 -14.037 2.993 1.00 54.09 82 TYR A CA 1
ATOM 649 C C . TYR A 1 82 ? -12.138 -14.738 4.016 1.00 54.09 82 TYR A C 1
ATOM 651 O O . TYR A 1 82 ? -12.035 -15.964 3.999 1.00 54.09 82 TYR A O 1
ATOM 659 N N . ARG A 1 83 ? -11.436 -13.983 4.872 1.00 49.66 83 ARG A N 1
ATOM 660 C CA . ARG A 1 83 ? -10.606 -14.544 5.941 1.00 49.66 83 ARG A CA 1
ATOM 661 C C . ARG A 1 83 ? -11.453 -15.048 7.102 1.00 49.66 83 ARG A C 1
ATOM 663 O O . ARG A 1 83 ? -11.096 -16.086 7.619 1.00 49.66 83 ARG A O 1
ATOM 670 N N . THR A 1 84 ? -12.584 -14.435 7.444 1.00 43.84 84 THR A N 1
ATOM 671 C CA . THR A 1 84 ? -13.495 -14.879 8.515 1.00 43.84 84 THR A CA 1
ATOM 672 C C . THR A 1 84 ? -14.098 -16.258 8.234 1.00 43.84 84 THR A C 1
ATOM 674 O O . THR A 1 84 ? -14.363 -17.007 9.167 1.00 43.84 84 THR A O 1
ATOM 677 N N . ILE A 1 85 ? -14.236 -16.643 6.958 1.00 51.69 85 ILE A N 1
ATOM 678 C CA . ILE A 1 85 ? -14.620 -18.010 6.560 1.00 51.69 85 ILE A CA 1
ATOM 679 C C . ILE A 1 85 ? -13.497 -19.028 6.863 1.00 51.69 85 ILE A C 1
ATOM 681 O O . ILE A 1 85 ? -13.773 -20.211 7.036 1.00 51.69 85 ILE A O 1
ATOM 685 N N . LEU A 1 86 ? -12.235 -18.591 6.962 1.00 45.78 86 LEU A N 1
ATOM 686 C CA . LEU A 1 86 ? -11.062 -19.464 7.122 1.00 45.78 86 LEU A CA 1
ATOM 687 C C . LEU A 1 86 ? -10.319 -19.310 8.467 1.00 45.78 86 LEU A C 1
ATOM 689 O O . LEU A 1 86 ? -9.647 -20.247 8.884 1.00 45.78 86 LEU A O 1
ATOM 693 N N . ILE A 1 87 ? -10.403 -18.163 9.149 1.00 42.31 87 ILE A N 1
ATOM 694 C CA . ILE A 1 87 ? -9.768 -17.833 10.435 1.00 42.31 87 ILE A CA 1
ATOM 695 C C . ILE A 1 87 ? -10.591 -16.694 11.085 1.00 42.31 87 ILE A C 1
ATOM 697 O O . ILE A 1 87 ? -10.610 -15.591 10.529 1.00 42.31 87 ILE A O 1
ATOM 701 N N . PRO A 1 88 ? -11.264 -16.898 12.235 1.00 36.41 88 PRO A N 1
ATOM 702 C CA . PRO A 1 88 ? -11.998 -15.828 12.915 1.00 36.41 88 PRO A CA 1
ATOM 703 C C . PRO A 1 88 ? -11.050 -14.676 13.305 1.00 36.41 88 PRO A C 1
ATOM 705 O O . PRO A 1 88 ? -9.863 -14.923 13.550 1.00 36.41 88 PRO A O 1
ATOM 708 N N . PRO A 1 89 ? -11.532 -13.416 13.338 1.00 41.06 89 PRO A N 1
ATOM 709 C CA . PRO A 1 89 ? -10.690 -12.268 13.649 1.00 41.06 89 PRO A CA 1
ATOM 710 C C . PRO A 1 89 ? -10.022 -12.477 15.015 1.00 41.06 89 PRO A C 1
ATOM 712 O O . PRO A 1 89 ? -10.714 -12.842 15.969 1.00 41.06 89 PRO A O 1
ATOM 715 N N . PRO A 1 90 ? -8.696 -12.266 15.138 1.00 44.59 90 PRO A N 1
ATOM 716 C CA . PRO A 1 90 ? -8.074 -12.235 16.446 1.00 44.59 90 PRO A CA 1
ATOM 717 C C . PRO A 1 90 ? -8.732 -11.093 17.211 1.00 44.59 90 PRO A C 1
ATOM 719 O O . PRO A 1 90 ? -8.648 -9.930 16.808 1.00 44.59 90 PRO A O 1
ATOM 722 N N . ILE A 1 91 ? -9.430 -11.465 18.282 1.00 45.47 91 ILE A N 1
ATOM 723 C CA . ILE A 1 91 ? -9.858 -10.566 19.347 1.00 45.47 91 ILE A CA 1
ATOM 724 C C . ILE A 1 91 ? -8.629 -9.712 19.652 1.00 45.47 91 ILE A C 1
ATOM 726 O O . ILE A 1 91 ? -7.577 -10.263 19.980 1.00 45.47 91 ILE A O 1
ATOM 730 N N . GLN A 1 92 ? -8.710 -8.405 19.408 1.00 36.31 92 GLN A N 1
ATOM 731 C CA . GLN A 1 92 ? -7.589 -7.517 19.692 1.00 36.31 92 GLN A CA 1
ATOM 732 C C . GLN A 1 92 ? -7.265 -7.677 21.186 1.00 36.31 92 GLN A C 1
ATOM 734 O O . GLN A 1 92 ? -8.174 -7.469 21.993 1.00 36.31 92 GLN A O 1
ATOM 739 N N . PRO A 1 93 ? -6.046 -8.087 21.589 1.00 40.62 93 PRO A N 1
ATOM 740 C CA . PRO A 1 93 ? -5.646 -7.870 22.962 1.00 40.62 93 PRO A CA 1
ATOM 741 C C . PRO A 1 93 ? -5.541 -6.357 23.134 1.00 40.62 93 PRO A C 1
ATOM 743 O O . PRO A 1 93 ? -4.868 -5.679 22.356 1.00 40.62 93 PRO A O 1
ATOM 746 N N . ASP A 1 94 ? -6.302 -5.868 24.101 1.00 42.44 94 ASP A N 1
ATOM 747 C CA . ASP A 1 94 ? -6.291 -4.515 24.634 1.00 42.44 94 ASP A CA 1
ATOM 748 C C . ASP A 1 94 ? -4.844 -3.997 24.704 1.00 42.44 94 ASP A C 1
ATOM 750 O O . ASP A 1 94 ? -4.026 -4.515 25.468 1.00 42.44 94 ASP A O 1
ATOM 754 N N . ILE A 1 95 ? -4.485 -3.042 23.842 1.00 41.41 95 ILE A N 1
ATOM 755 C CA . ILE A 1 95 ? -3.194 -2.360 23.953 1.00 41.41 95 ILE A CA 1
ATOM 756 C C . ILE A 1 95 ? -3.400 -1.274 25.002 1.00 41.41 95 ILE A C 1
ATOM 758 O O . ILE A 1 95 ? -3.669 -0.116 24.679 1.00 41.41 95 ILE A O 1
ATOM 762 N N . THR A 1 96 ? -3.274 -1.667 26.268 1.00 35.56 96 THR A N 1
ATOM 763 C CA . THR A 1 96 ? -2.883 -0.746 27.331 1.00 35.56 96 THR A CA 1
ATOM 764 C C . THR A 1 96 ? -1.520 -0.202 26.930 1.00 35.56 96 THR A C 1
ATOM 766 O O . THR A 1 96 ? -0.519 -0.917 26.922 1.00 35.56 96 THR A O 1
ATOM 769 N N . ILE A 1 97 ? -1.492 1.051 26.485 1.00 38.47 97 ILE A N 1
ATOM 770 C CA . ILE A 1 97 ? -0.240 1.771 26.300 1.00 38.47 97 ILE A CA 1
ATOM 771 C C . ILE A 1 97 ? 0.234 2.107 27.712 1.00 38.47 97 ILE A C 1
ATOM 773 O O . ILE A 1 97 ? -0.158 3.132 28.270 1.00 38.47 97 ILE A O 1
ATOM 777 N N . ASP A 1 98 ? 1.042 1.228 28.297 1.00 36.84 98 ASP A N 1
ATOM 778 C CA . ASP A 1 98 ? 1.847 1.573 29.460 1.00 36.84 98 ASP A CA 1
ATOM 779 C C . ASP A 1 98 ? 2.890 2.593 28.989 1.00 36.84 98 ASP A C 1
ATOM 781 O O . ASP A 1 98 ? 3.979 2.261 28.519 1.00 36.84 98 ASP A O 1
ATOM 785 N N . PHE A 1 99 ? 2.521 3.874 29.054 1.00 42.28 99 PHE A N 1
ATOM 786 C CA . PHE A 1 99 ? 3.497 4.946 29.160 1.00 42.28 99 PHE A CA 1
ATOM 787 C C . PHE A 1 99 ? 4.195 4.770 30.511 1.00 42.28 99 PHE A C 1
ATOM 789 O O . PHE A 1 99 ? 3.805 5.372 31.509 1.00 42.28 99 PHE A O 1
ATOM 796 N N . GLU A 1 100 ? 5.218 3.920 30.543 1.00 38.97 100 GLU A N 1
ATOM 797 C CA . GLU A 1 100 ? 6.229 3.968 31.588 1.00 38.97 100 GLU A CA 1
ATOM 798 C C . GLU A 1 100 ? 6.955 5.310 31.435 1.00 38.97 100 GLU A C 1
ATOM 800 O O . GLU A 1 100 ? 7.806 5.519 30.567 1.00 38.97 100 GLU A O 1
ATOM 805 N N . ILE A 1 101 ? 6.515 6.271 32.246 1.00 41.56 101 ILE A N 1
ATOM 806 C CA . ILE A 1 101 ? 7.306 7.431 32.631 1.00 41.56 101 ILE A CA 1
ATOM 807 C C . ILE A 1 101 ? 8.541 6.847 33.312 1.00 41.56 101 ILE A C 1
ATOM 809 O O . ILE A 1 101 ? 8.441 6.271 34.391 1.00 41.56 101 ILE A O 1
ATOM 813 N N . VAL A 1 102 ? 9.686 6.934 32.644 1.00 45.47 102 VAL A N 1
ATOM 814 C CA . VAL A 1 102 ? 10.975 6.708 33.293 1.00 45.47 102 VAL A CA 1
ATOM 815 C C . VAL A 1 102 ? 11.202 7.909 34.213 1.00 45.47 102 VAL A C 1
ATOM 817 O O . VAL A 1 102 ? 11.229 9.041 33.722 1.00 45.47 102 VAL A O 1
ATOM 820 N N . ASP A 1 103 ? 11.268 7.638 35.520 1.00 49.38 103 ASP A N 1
ATOM 821 C CA . ASP A 1 103 ? 11.642 8.579 36.590 1.00 49.38 103 ASP A CA 1
ATOM 822 C C . ASP A 1 103 ? 12.967 9.318 36.313 1.00 49.38 103 ASP A C 1
ATOM 824 O O . ASP A 1 103 ? 13.905 8.700 35.748 1.00 49.38 103 ASP A O 1
#

Foldseek 3Di:
DDDDPPCPPPDVVVVLVVLVVCVVVLNLVSLQVQLVCLCVFDDDPNDTPGHNDLVSSLVSLVSSVVSPDPVSVVVNCVSCVVVCVVPNDPPDDDPPPPPPPDD

Radius of gyration: 17.04 Å; chains: 1; bounding box: 26×39×64 Å

Sequence (103 aa):
MLPYGYGTPTDPYKAIELFHSAAQQNDKHAYYNLGMLYQCGVILNNVYIVEPSRVKAIQHFKRATELGNKDASQLYDELCGYRTILIPPPIQPDITIDFEIVD

Secondary structure (DSSP, 8-state):
---------S-HHHHHHHHHHHHHTT-HHHHHHHHHHHHH-EEETTEEEE---HHHHHHHHHHHHHTT-HHHHHHHHHHHHHHHTTS----------------